Protein 6IQC (pdb70)

InterPro domains:
  IPR002836 PDCD5-like [PF01984] (11-115)
  IPR002836 PDCD5-like [PIRSF015730] (7-117)
  IPR002836 PDCD5-like [PTHR10840] (10-115)
  IPR022889 DNA-binding protein, archaeal [MF_00026] (10-112)
  IPR036883 PDCD5-like superfamily [G3DSA:1.10.8.140] (33-113)
  IPR036883 PDCD5-like superfamily [SSF46950] (11-111)

Nearest PDB structures (foldseek):
  6iqc-assembly1_A  TM=1.010E+00  e=9.184E-15  Saccharolobus solfataricus P2
  6iqo-assembly2_B  TM=9.026E-01  e=3.780E-12  Saccharolobus solfataricus P2
  6iqo-assembly1_A  TM=7.754E-01  e=4.862E-13  Saccharolobus solfataricus P2
  6vmt-assembly1_A  TM=6.906E-01  e=2.162E-04  Leishmania major
  2cru-assembly1_A  TM=7.475E-01  e=2.162E-04  Homo sapiens

Organism: Saccharolobus solfataricus (strain ATCC 35092 / DSM 1617 / JCM 11322 / P2) (NCBI:txid273057)

Radius of gyration: 20.83 Å; Cα contacts (8 Å, |Δi|>4): 50; chains: 1; bounding box: 34×25×65 Å

Foldseek 3Di:
DPDPVVVVVVVVVVVVVVVVVVVVVVVVCVVVVVVLLVLCPWQADPVLSVVLVVCCVVPVVVSVVVSVVSSVCVVVVVDDGRQYNVNSVVVVVVVVVVVVVVD

Solvent-accessible surface area: 8304 Å² total; per-residue (Å²): 122,149,74,95,115,62,96,95,96,68,127,166,150,109,68,64,68,90,97,124,155,60,86,98,70,161,159,134,108,62,90,90,23,58,94,47,50,62,62,1,161,101,12,3,28,109,110,0,59,90,82,4,62,77,27,57,151,110,129,86,156,74,0,29,51,8,2,63,114,4,16,55,46,14,144,50,57,181,41,188,74,65,0,40,18,135,72,0,101,137,39,34,84,91,52,44,80,66,86,161,148,98,224

Sequence (103 aa):
SYDDEELEELLRRKAAQEQKRIEEERKRKAELESQKESILRVILTPEARQRLTNIKLVKPEFAESLENQLIALAQSGRIKIPITDEELKQILEQISQQNRRDF

Structure (mmCIF, N/CA/C/O backbone):
data_6IQC
#
_entry.id   6IQC
#
_cell.length_a   75.094
_cell.length_b   36.634
_cell.length_c   36.197
_cell.angle_alpha   90.00
_cell.angle_beta   98.40
_cell.angle_gamma   90.00
#
_symmetry.space_group_name_H-M   'C 1 2 1'
#
loop_
_entity.id
_entity.type
_entity.pdbx_description
1 polymer 'DNA-binding protein SSO0352'
2 non-polymer 'TETRAETHYLENE GLYCOL'
3 non-polymer 'SODIUM ION'
4 water water
#
loop_
_atom_site.group_PDB
_atom_site.id
_atom_site.type_symbol
_atom_site.label_atom_id
_atom_site.label_alt_id
_atom_site.label_comp_id
_atom_site.label_asym_id
_atom_site.label_entity_id
_atom_site.label_seq_id
_atom_site.pdbx_PDB_ins_code
_atom_site.Cartn_x
_atom_site.Cartn_y
_atom_site.Cartn_z
_atom_site.occupancy
_atom_site.B_iso_or_equiv
_atom_site.auth_seq_id
_atom_site.auth_comp_id
_atom_site.auth_asym_id
_atom_site.auth_atom_id
_atom_site.pdbx_PDB_model_num
ATOM 1 N N . SER A 1 6 ? 34.763 26.439 7.208 1.00 39.03 6 SER A N 1
ATOM 2 C CA . SER A 1 6 ? 33.915 26.583 8.430 1.00 33.94 6 SER A CA 1
ATOM 3 C C . SER A 1 6 ? 32.622 27.350 8.115 1.00 27.71 6 SER A C 1
ATOM 4 O O . SER A 1 6 ? 31.662 27.204 8.843 1.00 28.52 6 SER A O 1
ATOM 7 N N . TYR A 1 7 ? 32.599 28.153 7.058 1.00 26.06 7 TYR A N 1
ATOM 8 C CA . TYR A 1 7 ? 31.506 29.114 6.747 1.00 23.49 7 TYR A CA 1
ATOM 9 C C . TYR A 1 7 ? 31.219 30.004 7.960 1.00 24.09 7 TYR A C 1
ATOM 10 O O . TYR A 1 7 ? 30.044 30.366 8.156 1.00 19.90 7 TYR A O 1
ATOM 19 N N . ASP A 1 8 ? 32.263 30.442 8.679 1.00 22.99 8 ASP A N 1
ATOM 20 C CA . ASP A 1 8 ? 32.115 31.533 9.669 1.00 25.21 8 ASP A CA 1
ATOM 21 C C . ASP A 1 8 ? 31.972 32.846 8.904 1.00 25.82 8 ASP A C 1
ATOM 22 O O . ASP A 1 8 ? 31.921 32.837 7.626 1.00 23.95 8 ASP A O 1
ATOM 27 N N . ASP A 1 9 ? 31.810 33.939 9.632 1.00 22.44 9 ASP A N 1
ATOM 28 C CA . ASP A 1 9 ? 31.391 35.217 9.042 1.00 23.84 9 ASP A CA 1
ATOM 29 C C . ASP A 1 9 ? 32.481 35.604 8.057 1.00 23.43 9 ASP A C 1
ATOM 30 O O . ASP A 1 9 ? 32.122 36.059 6.974 1.00 22.17 9 ASP A O 1
ATOM 35 N N . GLU A 1 10 ? 33.749 35.405 8.422 1.00 25.56 10 GLU A N 1
ATOM 36 C CA . GLU A 1 10 ? 34.879 35.897 7.589 1.00 26.60 10 GLU A CA 1
ATOM 37 C C . GLU A 1 10 ? 34.911 35.099 6.287 1.00 25.85 10 GLU A C 1
ATOM 38 O O . GLU A 1 10 ? 35.067 35.711 5.200 1.00 25.56 10 GLU A O 1
ATOM 44 N N . GLU A 1 11 ? 34.707 33.794 6.363 1.00 25.99 11 GLU A N 1
ATOM 45 C CA . GLU A 1 11 ? 34.691 32.985 5.122 1.00 23.92 11 GLU A CA 1
ATOM 46 C C . GLU A 1 11 ? 33.488 33.375 4.264 1.00 26.26 11 GLU A C 1
ATOM 47 O O . GLU A 1 11 ? 33.643 33.506 3.047 1.00 23.42 11 GLU A O 1
ATOM 53 N N . LEU A 1 12 ? 32.295 33.542 4.839 1.00 24.44 12 LEU A N 1
ATOM 54 C CA . LEU A 1 12 ? 31.137 33.917 3.987 1.00 22.49 12 LEU A CA 1
ATOM 55 C C . LEU A 1 12 ? 31.414 35.253 3.293 1.00 24.53 12 LEU A C 1
ATOM 56 O O . LEU A 1 12 ? 31.023 35.449 2.125 1.00 22.72 12 LEU A O 1
ATOM 61 N N . GLU A 1 13 ? 32.013 36.189 4.019 1.00 24.09 13 GLU A N 1
ATOM 62 C CA . GLU A 1 13 ? 32.247 37.549 3.507 1.00 26.00 13 GLU A CA 1
ATOM 63 C C . GLU A 1 13 ? 33.166 37.434 2.303 1.00 24.27 13 GLU A C 1
ATOM 64 O O . GLU A 1 13 ? 32.843 38.115 1.307 1.00 26.25 13 GLU A O 1
ATOM 70 N N . GLU A 1 14 ? 34.226 36.647 2.407 1.00 27.79 14 GLU A N 1
ATOM 71 C CA . GLU A 1 14 ? 35.247 36.613 1.327 1.00 29.48 14 GLU A CA 1
ATOM 72 C C . GLU A 1 14 ? 34.802 35.618 0.249 1.00 25.91 14 GLU A C 1
ATOM 73 O O . GLU A 1 14 ? 35.082 35.902 -0.925 1.00 25.39 14 GLU A O 1
ATOM 79 N N . LEU A 1 15 ? 34.007 34.589 0.550 1.00 22.96 15 LEU A N 1
ATOM 80 C CA . LEU A 1 15 ? 33.367 33.862 -0.580 1.00 23.79 15 LEU A CA 1
ATOM 81 C C . LEU A 1 15 ? 32.438 34.776 -1.364 1.00 24.05 15 LEU A C 1
ATOM 82 O O . LEU A 1 15 ? 32.393 34.614 -2.620 1.00 23.24 15 LEU A O 1
ATOM 87 N N . LEU A 1 16 ? 31.635 35.625 -0.714 1.00 21.70 16 LEU A N 1
ATOM 88 C CA . LEU A 1 16 ? 30.703 36.501 -1.456 1.00 22.18 16 LEU A CA 1
ATOM 89 C C . LEU A 1 16 ? 31.508 37.554 -2.205 1.00 23.73 16 LEU A C 1
ATOM 90 O O . LEU A 1 16 ? 31.141 37.858 -3.306 1.00 24.58 1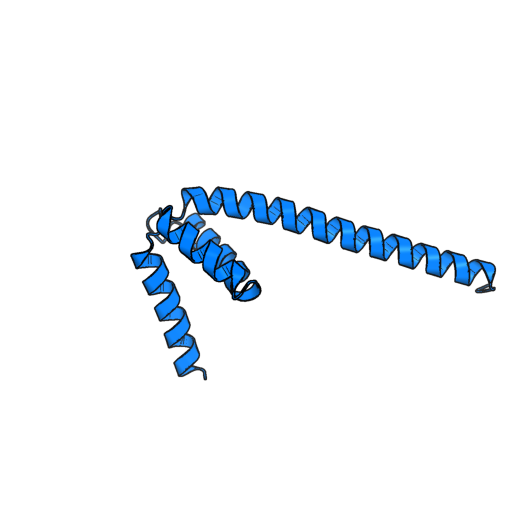6 LEU A O 1
ATOM 95 N N . ARG A 1 17 ? 32.613 38.033 -1.640 1.00 25.95 17 ARG A N 1
ATOM 96 C CA . ARG A 1 17 ? 33.551 38.936 -2.377 1.00 26.35 17 ARG A CA 1
ATOM 97 C C . ARG A 1 17 ? 34.083 38.230 -3.630 1.00 21.87 17 ARG A C 1
ATOM 98 O O . ARG A 1 17 ? 34.123 38.938 -4.682 1.00 25.46 17 ARG A O 1
ATOM 106 N N . ARG A 1 18 ? 34.487 36.955 -3.511 1.00 25.55 18 ARG A N 1
ATOM 107 C CA . ARG A 1 18 ? 34.951 36.151 -4.680 1.00 24.70 18 ARG A CA 1
ATOM 108 C C . ARG A 1 18 ? 33.814 36.139 -5.715 1.00 26.93 18 ARG A C 1
ATOM 109 O O . ARG A 1 18 ? 34.066 36.321 -6.907 1.00 23.68 18 ARG A O 1
ATOM 117 N N . LYS A 1 19 ? 32.561 35.956 -5.296 1.00 24.82 19 LYS A N 1
ATOM 118 C CA . LYS A 1 19 ? 31.424 35.980 -6.264 1.00 24.37 19 LYS A CA 1
ATOM 119 C C . LYS A 1 19 ? 31.205 37.323 -6.961 1.00 25.63 19 LYS A C 1
ATOM 120 O O . LYS A 1 19 ? 30.947 37.305 -8.209 1.00 25.43 19 LYS A O 1
ATOM 126 N N . ALA A 1 20 ? 31.216 38.446 -6.244 1.00 25.64 20 ALA A N 1
ATOM 127 C CA . ALA A 1 20 ? 31.136 39.798 -6.823 1.00 26.04 20 ALA A CA 1
ATOM 128 C C . ALA A 1 20 ? 32.281 39.926 -7.826 1.00 25.52 20 ALA A C 1
ATOM 129 O O . ALA A 1 20 ? 31.999 40.389 -8.907 1.00 25.49 20 ALA A O 1
ATOM 131 N N . ALA A 1 21 ? 33.501 39.488 -7.497 1.00 23.15 21 ALA A N 1
ATOM 132 C CA . ALA A 1 21 ? 34.661 39.713 -8.405 1.00 22.85 21 ALA A CA 1
ATOM 133 C C . ALA A 1 21 ? 34.474 38.887 -9.676 1.00 25.58 21 ALA A C 1
ATOM 134 O O . ALA A 1 21 ? 34.760 39.409 -10.810 1.00 26.37 21 ALA A O 1
ATOM 136 N N . GLN A 1 22 ? 34.039 37.642 -9.502 1.00 24.69 22 GLN A N 1
ATOM 137 C CA . GLN A 1 22 ? 33.766 36.719 -10.640 1.00 23.43 22 GLN A CA 1
ATOM 138 C C . GLN A 1 22 ? 32.640 37.288 -11.508 1.00 26.24 22 GLN A C 1
ATOM 139 O O . GLN A 1 22 ? 32.786 37.205 -12.756 1.00 23.59 22 GLN A O 1
ATOM 145 N N . GLU A 1 23 ? 31.551 37.842 -10.952 1.00 26.94 23 GLU A N 1
ATOM 146 C CA . GLU A 1 23 ? 30.440 38.392 -11.779 1.00 25.81 23 GLU A CA 1
ATOM 147 C C . GLU A 1 23 ? 30.945 39.604 -12.548 1.00 26.68 23 GLU A C 1
ATOM 148 O O . GLU A 1 23 ? 30.680 39.681 -13.732 1.00 26.31 23 GLU A O 1
ATOM 154 N N . GLN A 1 24 ? 31.640 40.518 -11.881 1.00 27.90 24 GLN A N 1
ATOM 155 C CA . GLN A 1 24 ? 32.232 41.707 -12.535 1.00 26.73 24 GLN A CA 1
ATOM 156 C C . GLN A 1 24 ? 33.092 41.249 -13.723 1.00 24.05 24 GLN A C 1
ATOM 157 O O . GLN A 1 24 ? 32.936 41.832 -14.795 1.00 24.25 24 GLN A O 1
ATOM 163 N N . LYS A 1 25 ? 33.984 40.270 -13.520 1.00 22.63 25 LYS A N 1
ATOM 164 C CA . 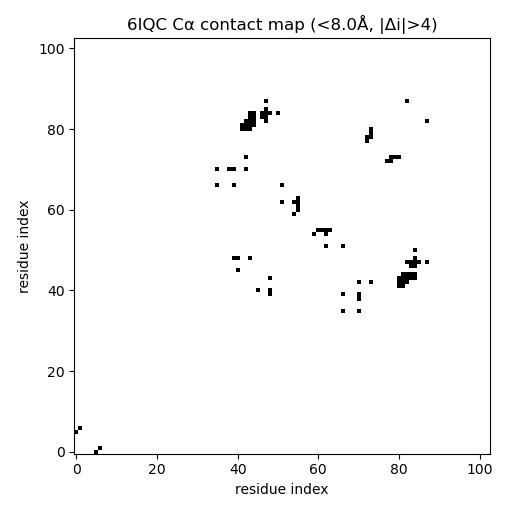LYS A 1 25 ? 34.928 39.801 -14.568 1.00 23.41 25 LYS A CA 1
ATOM 165 C C . LYS A 1 25 ? 34.096 39.241 -15.726 1.00 23.22 25 LYS A C 1
ATOM 166 O O . LYS A 1 25 ? 34.358 39.557 -16.915 1.00 23.03 25 LYS A O 1
ATOM 172 N N . ARG A 1 26 ? 33.169 38.349 -15.388 1.00 24.15 26 ARG A N 1
ATOM 173 C CA . ARG A 1 26 ? 32.292 37.645 -16.343 1.00 26.14 26 ARG A CA 1
ATOM 174 C C . ARG A 1 26 ? 31.596 38.692 -17.210 1.00 24.54 26 ARG A C 1
ATOM 175 O O . ARG A 1 26 ? 31.669 38.615 -18.463 1.00 27.45 26 ARG A O 1
ATOM 183 N N . ILE A 1 27 ? 31.076 39.746 -16.584 1.00 25.34 27 ILE A N 1
ATOM 184 C CA . ILE A 1 27 ? 30.259 40.757 -17.301 1.00 25.77 27 ILE A CA 1
ATOM 185 C C . ILE A 1 27 ? 31.177 41.694 -18.085 1.00 28.54 27 ILE A C 1
ATOM 186 O O . ILE A 1 27 ? 30.796 42.082 -19.196 1.00 28.45 27 ILE A O 1
ATOM 191 N N . GLU A 1 28 ? 32.355 42.019 -17.552 1.00 26.15 28 GLU A N 1
ATOM 192 C CA . GLU A 1 28 ? 33.361 42.852 -18.269 1.00 27.24 28 GLU A CA 1
ATOM 193 C C . GLU A 1 28 ? 33.820 42.118 -19.522 1.00 25.17 28 GLU A C 1
ATOM 194 O O . GLU A 1 28 ? 33.995 42.757 -20.604 1.00 24.37 28 GLU A O 1
ATOM 200 N N . GLU A 1 29 ? 34.048 40.807 -19.394 1.00 23.00 29 GLU A N 1
ATOM 201 C CA . GLU A 1 29 ? 34.507 39.975 -20.539 1.00 22.58 29 GLU A CA 1
ATOM 202 C C . GLU A 1 29 ? 33.401 39.887 -21.587 1.00 24.97 29 GLU A C 1
ATOM 203 O O . GLU A 1 29 ? 33.715 39.990 -22.801 1.00 25.30 29 GLU A O 1
ATOM 209 N N . GLU A 1 30 ? 32.165 39.730 -21.159 1.00 25.86 30 GLU A N 1
ATOM 210 C CA . GLU A 1 30 ? 31.003 39.698 -22.090 1.00 28.03 30 GLU A CA 1
ATOM 211 C C . GLU A 1 30 ? 30.932 41.021 -22.851 1.00 27.47 30 GLU A C 1
ATOM 212 O O . GLU A 1 30 ? 30.784 40.960 -24.094 1.00 29.96 30 GLU A O 1
ATOM 218 N N . ARG A 1 31 ? 31.022 42.159 -22.154 1.00 31.15 31 ARG A N 1
ATOM 219 C CA . ARG A 1 31 ? 30.929 43.508 -22.787 1.00 30.86 31 ARG A CA 1
ATOM 220 C C . ARG A 1 31 ? 32.067 43.675 -23.809 1.00 28.06 31 ARG A C 1
ATOM 221 O O . ARG A 1 31 ? 31.808 44.189 -24.930 1.00 29.64 31 ARG A O 1
ATOM 229 N N . LYS A 1 32 ? 33.281 43.212 -23.496 1.00 28.94 32 LYS A N 1
ATOM 230 C CA . LYS A 1 32 ? 34.462 43.387 -24.371 1.00 29.06 32 LYS A CA 1
ATOM 231 C C . LYS A 1 32 ? 34.274 42.542 -25.635 1.00 29.54 32 LYS A C 1
ATOM 232 O O . LYS A 1 32 ? 34.520 43.088 -26.743 1.00 27.43 32 LYS A O 1
ATOM 238 N N . ARG A 1 33 ? 33.857 41.278 -25.481 1.00 24.01 33 ARG A N 1
ATOM 239 C CA . ARG A 1 33 ? 33.759 40.299 -26.594 1.00 25.13 33 ARG A CA 1
ATOM 240 C C . ARG A 1 33 ? 32.687 40.790 -27.572 1.00 27.47 33 ARG A C 1
ATOM 241 O O . ARG A 1 33 ? 32.921 40.727 -28.815 1.00 27.25 33 ARG A O 1
ATOM 249 N N . LYS A 1 34 ? 31.551 41.235 -27.041 1.00 26.90 34 LYS A N 1
ATOM 250 C CA . LYS A 1 34 ? 30.433 41.664 -27.921 1.00 31.72 34 LYS A CA 1
ATOM 251 C C . LYS A 1 34 ? 30.890 42.868 -28.759 1.00 32.27 34 LYS A C 1
ATOM 252 O O . LYS A 1 34 ? 30.694 42.846 -30.003 1.00 33.72 34 LYS A O 1
ATOM 258 N N . ALA A 1 35 ? 31.572 43.825 -28.140 1.00 29.29 35 ALA A N 1
ATOM 259 C CA . ALA A 1 35 ? 32.084 45.042 -28.822 1.00 31.30 35 ALA A CA 1
ATOM 260 C C . ALA A 1 35 ? 33.063 44.659 -29.935 1.00 30.32 35 ALA A C 1
ATOM 261 O O . ALA A 1 35 ? 32.863 45.115 -31.085 1.00 29.04 35 ALA A O 1
ATOM 263 N N . GLU A 1 36 ? 34.064 43.810 -29.665 1.00 26.29 36 GLU A N 1
ATOM 264 C CA . GLU A 1 36 ? 35.044 43.394 -30.686 1.00 26.62 36 GLU A CA 1
ATOM 265 C C . GLU A 1 36 ? 34.344 42.557 -31.765 1.00 26.16 36 GLU A C 1
ATOM 266 O O . GLU A 1 36 ? 34.654 42.789 -32.935 1.00 27.67 36 GLU A O 1
ATOM 272 N N . LEU A 1 37 ? 33.498 41.583 -31.413 1.00 23.58 37 LEU A N 1
ATOM 273 C CA . LEU A 1 37 ? 32.891 40.748 -32.476 1.00 24.41 37 LEU A CA 1
ATOM 274 C C . LEU A 1 37 ? 31.964 41.635 -33.312 1.00 25.44 37 LEU A C 1
ATOM 275 O O . LEU A 1 37 ? 32.018 41.510 -34.560 1.00 23.67 37 LEU A O 1
ATOM 280 N N . GLU A 1 38 ? 31.228 42.532 -32.659 1.00 24.90 38 GLU A N 1
ATOM 281 C CA . GLU A 1 38 ? 30.311 43.457 -33.385 1.00 27.41 38 GLU A CA 1
ATOM 282 C C . GLU A 1 38 ? 31.153 44.323 -34.325 1.00 26.27 38 GLU A C 1
ATOM 283 O O . GLU A 1 38 ? 30.732 44.527 -35.472 1.00 28.32 38 GLU A O 1
ATOM 289 N N . SER A 1 39 ? 32.344 44.761 -33.919 1.00 26.00 39 SER A N 1
ATOM 290 C CA . SER A 1 39 ? 33.232 45.564 -34.798 1.00 27.24 39 SER A CA 1
ATOM 291 C C . SER A 1 39 ? 33.581 44.804 -36.069 1.00 25.25 39 SER A C 1
ATOM 292 O O . SER A 1 39 ? 33.541 45.395 -37.153 1.00 25.77 39 SER A O 1
ATOM 295 N N . GLN A 1 40 ? 33.880 43.516 -35.957 1.00 23.87 40 GLN A N 1
ATOM 296 C CA . GLN A 1 40 ? 34.341 42.675 -37.092 1.00 24.13 40 GLN A CA 1
ATOM 297 C C . GLN A 1 40 ? 33.145 42.340 -37.988 1.00 21.48 40 GLN A C 1
ATOM 298 O O . GLN A 1 40 ? 33.313 42.298 -39.222 1.00 23.97 40 GLN A O 1
ATOM 304 N N . LYS A 1 41 ? 31.981 42.102 -37.387 1.00 24.31 41 LYS A N 1
ATOM 305 C CA . LYS A 1 41 ? 30.738 41.907 -38.182 1.00 20.81 41 LYS A CA 1
ATOM 306 C C . LYS A 1 41 ? 30.474 43.161 -39.004 1.00 23.19 41 LYS A C 1
ATOM 307 O O . LYS A 1 41 ? 30.145 43.013 -40.165 1.00 21.20 41 LYS A O 1
ATOM 313 N N .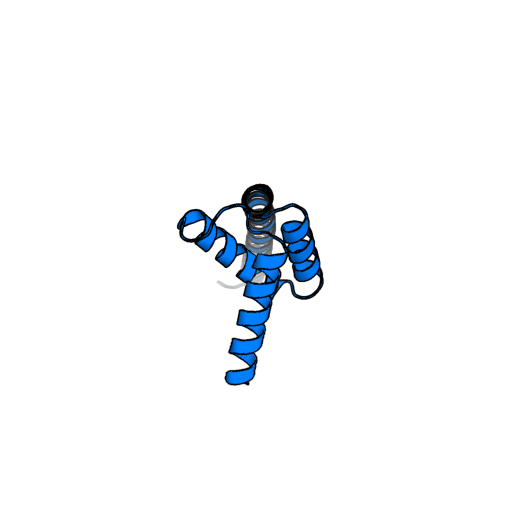 GLU A 1 42 ? 30.656 44.356 -38.434 1.00 23.37 42 GLU A N 1
ATOM 314 C CA . GLU A 1 42 ? 30.464 45.618 -39.221 1.00 26.45 42 GLU A CA 1
ATOM 315 C C . GLU A 1 42 ? 31.486 45.693 -40.356 1.00 25.91 42 GLU A C 1
ATOM 316 O O . GLU A 1 42 ? 31.112 46.080 -41.465 1.00 24.25 42 GLU A O 1
ATOM 322 N N . SER A 1 43 ? 32.739 45.281 -40.139 1.00 24.13 43 SER A N 1
ATOM 323 C CA . SER A 1 43 ? 33.768 45.272 -41.201 1.00 25.35 43 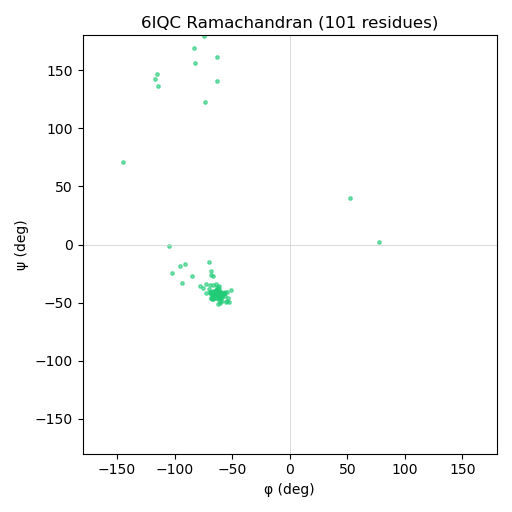SER A CA 1
ATOM 324 C C . SER A 1 43 ? 33.339 44.333 -42.333 1.00 22.57 43 SER A C 1
ATOM 325 O O . SER A 1 43 ? 33.575 44.676 -43.505 1.00 25.12 43 SER A O 1
ATOM 328 N N . ILE A 1 44 ? 32.672 43.214 -42.024 1.00 21.14 44 ILE A N 1
ATOM 329 C CA . ILE A 1 44 ? 32.183 42.255 -43.057 1.00 22.27 44 ILE A CA 1
ATOM 330 C C . ILE A 1 44 ? 30.998 42.916 -43.769 1.00 21.03 44 ILE A C 1
ATOM 331 O O . ILE A 1 44 ? 30.933 42.869 -44.995 1.00 20.77 44 ILE A O 1
ATOM 336 N N . LEU A 1 45 ? 30.126 43.574 -43.000 1.00 22.11 45 LEU A N 1
ATOM 337 C CA . LEU A 1 45 ? 28.873 44.130 -43.577 1.00 19.54 45 LEU A CA 1
ATOM 338 C C . LEU A 1 45 ? 29.196 45.271 -44.555 1.00 20.99 45 LEU A C 1
ATOM 339 O O . LEU A 1 45 ? 28.499 45.354 -45.572 1.00 19.04 45 LEU A O 1
ATOM 344 N N . ARG A 1 46 ? 30.228 46.061 -44.286 1.00 22.47 46 ARG A N 1
ATOM 345 C CA . ARG A 1 46 ? 30.777 47.082 -45.213 1.00 23.81 46 ARG A CA 1
ATOM 346 C C . ARG A 1 46 ? 31.071 46.517 -46.595 1.00 23.72 46 ARG A C 1
ATOM 347 O O . ARG A 1 46 ? 30.941 47.289 -47.565 1.00 26.13 46 ARG A O 1
ATOM 355 N N . VAL A 1 47 ? 31.589 45.285 -46.684 1.00 22.62 47 VAL A N 1
ATOM 356 C CA . VAL A 1 47 ? 31.953 44.672 -47.991 1.00 25.42 47 VAL A CA 1
ATOM 357 C C . VAL A 1 47 ? 30.804 43.836 -48.544 1.00 21.55 47 VAL A C 1
ATOM 358 O O . VAL A 1 47 ? 30.677 43.823 -49.766 1.00 23.51 47 VAL A O 1
ATOM 362 N N . ILE A 1 48 ? 29.974 43.169 -47.725 1.00 19.31 48 ILE A N 1
ATOM 363 C CA . ILE A 1 48 ? 28.973 42.208 -48.275 1.00 18.94 48 ILE A CA 1
ATOM 364 C C . ILE A 1 48 ? 27.644 42.918 -48.555 1.00 19.92 48 ILE A C 1
ATOM 365 O O . ILE A 1 48 ? 26.826 42.285 -49.235 1.00 19.65 48 ILE A O 1
ATOM 370 N N . LEU A 1 49 ? 27.423 44.114 -47.996 1.00 17.73 49 LEU A N 1
ATOM 371 C CA . LEU A 1 49 ? 26.190 44.907 -48.260 1.00 18.04 49 LEU A CA 1
ATOM 372 C C . LEU A 1 49 ? 26.584 46.191 -48.977 1.00 18.09 49 LEU A C 1
ATOM 373 O O . LEU A 1 49 ? 27.663 46.773 -48.672 1.00 21.22 49 LEU A O 1
ATOM 378 N N . THR A 1 50 ? 25.722 46.655 -49.857 1.00 17.49 50 THR A N 1
ATOM 379 C CA . THR A 1 50 ? 25.889 48.010 -50.426 1.00 18.11 50 THR A CA 1
ATOM 380 C C . THR A 1 50 ? 25.763 49.004 -49.282 1.00 19.76 50 THR A C 1
ATOM 381 O O . THR A 1 50 ? 25.172 48.724 -48.240 1.00 18.46 50 THR A O 1
ATOM 385 N N . PRO A 1 51 ? 26.246 50.259 -49.443 1.00 19.77 51 PRO A N 1
ATOM 386 C CA . PRO A 1 51 ? 26.059 51.277 -48.418 1.00 21.84 51 PRO A CA 1
ATOM 387 C C . PRO A 1 51 ? 24.579 51.451 -48.039 1.00 20.32 51 PRO A C 1
ATOM 388 O O . PRO A 1 51 ? 24.334 51.535 -46.846 1.00 20.51 51 PRO A O 1
ATOM 392 N N . GLU A 1 52 ? 23.663 51.424 -48.994 1.00 20.98 52 GLU A N 1
ATOM 393 C CA . GLU A 1 52 ? 22.240 51.687 -48.632 1.00 23.37 52 GLU A CA 1
ATOM 394 C C . GLU A 1 52 ? 21.715 50.487 -47.823 1.00 20.11 52 GLU A C 1
ATOM 395 O O . GLU A 1 52 ? 20.966 50.685 -46.839 1.00 20.05 52 GLU A O 1
ATOM 401 N N . ALA A 1 53 ? 22.114 49.274 -48.191 1.00 19.34 53 ALA A N 1
ATOM 402 C CA . ALA A 1 53 ? 21.614 48.077 -47.468 1.00 18.19 53 ALA A CA 1
ATOM 403 C C . ALA A 1 53 ? 22.198 48.106 -46.066 1.00 16.93 53 ALA A C 1
ATOM 404 O O . ALA A 1 53 ? 21.502 47.747 -45.076 1.00 17.56 53 ALA A O 1
ATOM 406 N N . ARG A 1 54 ? 23.488 48.439 -45.926 1.00 17.30 54 ARG A N 1
ATOM 407 C CA . ARG A 1 54 ? 24.094 48.478 -44.597 1.00 18.76 54 ARG A CA 1
ATOM 408 C C . ARG A 1 54 ? 23.396 49.537 -43.740 1.00 18.37 54 ARG A C 1
ATOM 409 O O . ARG A 1 54 ? 23.165 49.285 -42.598 1.00 17.71 54 ARG A O 1
ATOM 417 N N . GLN A 1 55 ? 23.074 50.695 -44.296 1.00 20.00 55 GLN A N 1
ATOM 418 C CA . GLN A 1 55 ? 22.305 51.750 -43.599 1.00 21.57 55 GLN A CA 1
ATOM 419 C C . GLN A 1 55 ? 20.958 51.192 -43.107 1.00 18.81 55 GLN A C 1
ATOM 420 O O . GLN A 1 55 ? 20.618 51.434 -41.937 1.00 19.36 55 GLN A O 1
ATOM 426 N N . ARG A 1 56 ? 20.293 50.378 -43.922 1.00 17.25 56 ARG A N 1
ATOM 427 C CA . ARG A 1 56 ? 18.962 49.865 -43.527 1.00 18.53 56 ARG A CA 1
ATOM 428 C C . ARG A 1 56 ? 19.173 48.911 -42.346 1.00 19.85 56 ARG A C 1
ATOM 429 O O . ARG A 1 56 ? 18.500 49.049 -41.329 1.00 18.79 56 ARG A O 1
ATOM 437 N N . LEU A 1 57 ? 20.160 48.014 -42.453 1.00 16.55 57 LEU A N 1
ATOM 438 C CA . LEU A 1 57 ? 20.384 47.072 -41.320 1.00 16.58 57 LEU A CA 1
ATOM 439 C C . LEU A 1 57 ? 20.810 47.815 -40.039 1.00 18.07 57 LEU A C 1
ATOM 440 O O . LEU A 1 57 ? 20.365 47.459 -38.971 1.00 17.31 57 LEU A O 1
ATOM 445 N N . THR A 1 58 ? 21.643 48.851 -40.129 1.00 17.15 58 THR A N 1
ATOM 446 C CA . THR A 1 58 ? 22.028 49.707 -38.988 1.00 20.05 58 THR A CA 1
ATOM 447 C C . THR A 1 58 ? 20.754 50.313 -38.345 1.00 18.87 58 THR A C 1
ATOM 448 O O . THR A 1 58 ? 20.647 50.282 -37.106 1.00 19.95 58 THR A O 1
ATOM 452 N N . ASN A 1 59 ? 19.799 50.748 -39.163 1.00 19.70 59 ASN A N 1
ATOM 453 C CA . ASN A 1 59 ? 18.518 51.351 -38.693 1.00 21.59 59 ASN A CA 1
ATOM 454 C C . ASN A 1 59 ? 17.687 50.226 -38.035 1.00 19.43 59 ASN A C 1
ATOM 455 O O . ASN A 1 59 ? 17.099 50.436 -36.944 1.00 20.89 59 ASN A O 1
ATOM 460 N N . ILE A 1 60 ? 17.664 49.037 -38.622 1.00 18.54 60 ILE A N 1
ATOM 461 C CA . ILE A 1 60 ? 16.880 47.943 -38.017 1.00 17.19 60 ILE A CA 1
ATOM 462 C C . ILE A 1 60 ? 17.476 47.636 -36.639 1.00 18.63 60 ILE A C 1
ATOM 463 O O . ILE A 1 60 ? 16.705 47.370 -35.736 1.00 20.18 60 ILE A O 1
ATOM 468 N N . LYS A 1 61 ? 18.804 47.667 -36.488 1.00 18.86 61 LYS A N 1
ATOM 469 C CA . LYS A 1 61 ? 19.493 47.289 -35.235 1.00 20.41 61 LYS A CA 1
ATOM 470 C C . LYS A 1 61 ? 19.067 48.287 -34.147 1.00 21.13 61 LYS A C 1
ATOM 471 O O . LYS A 1 61 ? 18.957 47.881 -32.981 1.00 24.41 61 LYS A O 1
ATOM 477 N N . LEU A 1 62 ? 18.841 49.543 -34.524 1.00 23.71 62 LEU A N 1
ATOM 478 C CA . LEU A 1 62 ? 18.353 50.575 -33.560 1.00 26.65 62 LEU A CA 1
ATOM 479 C C . LEU A 1 62 ? 16.970 50.243 -32.986 1.00 25.13 62 LEU A C 1
ATOM 480 O O . LEU A 1 62 ? 16.705 50.614 -31.846 1.00 31.41 62 LEU A O 1
ATOM 485 N N . VAL A 1 63 ? 16.062 49.674 -33.769 1.00 22.49 63 VAL A N 1
ATOM 486 C CA . VAL A 1 63 ? 14.650 49.510 -33.364 1.00 20.66 63 VAL A CA 1
ATOM 487 C C . VAL A 1 63 ? 14.375 48.071 -32.920 1.00 22.07 63 VAL A C 1
ATOM 488 O O . VAL A 1 63 ? 13.472 47.876 -32.133 1.00 24.18 63 VAL A O 1
ATOM 492 N N . LYS A 1 64 ? 15.147 47.090 -33.382 1.00 19.29 64 LYS A N 1
ATOM 493 C CA . LYS A 1 64 ? 14.892 45.649 -33.142 1.00 21.41 64 LYS A CA 1
ATOM 494 C C . LYS A 1 64 ? 16.246 44.968 -33.003 1.00 20.45 64 LYS A C 1
ATOM 495 O O . LYS A 1 64 ? 16.688 44.282 -33.896 1.00 18.88 64 LYS A O 1
ATOM 501 N N . PRO A 1 65 ? 16.987 45.197 -31.908 1.00 21.89 65 PRO A N 1
ATOM 502 C CA . PRO A 1 65 ? 18.389 44.803 -31.830 1.00 23.50 65 PRO A CA 1
ATOM 503 C C . PRO A 1 65 ? 18.602 43.288 -31.942 1.00 21.83 65 PRO A C 1
ATOM 504 O O . PRO A 1 65 ? 19.503 42.871 -32.599 1.00 19.89 65 PRO A O 1
ATOM 508 N N . GLU A 1 66 ? 17.759 42.490 -31.294 1.00 23.01 66 GLU A N 1
ATOM 509 C CA . GLU A 1 66 ? 17.913 41.020 -31.263 1.00 23.87 66 GLU A CA 1
ATOM 510 C C . GLU A 1 66 ? 17.696 40.500 -32.682 1.00 21.40 66 GLU A C 1
ATOM 511 O O . GLU A 1 66 ? 18.500 39.707 -33.174 1.00 23.23 66 GLU A O 1
ATOM 517 N N . PHE A 1 67 ? 16.650 40.981 -33.340 1.00 20.41 67 PHE A N 1
ATOM 518 C CA . PHE A 1 67 ? 16.309 40.578 -34.722 1.00 19.13 67 PHE A CA 1
ATOM 519 C C . PHE A 1 67 ? 17.479 40.914 -35.637 1.00 20.17 67 PHE A C 1
ATOM 520 O O . PHE A 1 67 ? 17.941 40.119 -36.487 1.00 20.15 67 PHE A O 1
ATOM 528 N N . ALA A 1 68 ? 17.966 42.136 -35.503 1.00 18.21 68 ALA A N 1
ATOM 529 C CA . ALA A 1 68 ? 19.032 42.663 -36.356 1.00 18.39 68 ALA A CA 1
ATOM 530 C C . ALA A 1 68 ? 20.312 41.840 -36.142 1.00 18.04 68 ALA A C 1
ATOM 531 O O . ALA A 1 68 ? 20.997 41.571 -37.130 1.00 20.01 68 ALA A O 1
ATOM 533 N N . GLU A 1 69 ? 20.628 41.489 -34.896 1.00 19.24 69 GLU A N 1
ATOM 534 C CA . GLU A 1 69 ? 21.835 40.672 -34.627 1.00 24.21 69 GLU A CA 1
ATOM 535 C C . GLU A 1 69 ? 21.697 39.312 -35.314 1.00 20.67 69 GLU A C 1
ATOM 536 O O . GLU A 1 69 ? 22.692 38.886 -35.964 1.00 21.56 69 GLU A O 1
ATOM 542 N N . SER A 1 70 ? 20.514 38.700 -35.294 1.00 20.13 70 SER A N 1
ATOM 543 C CA . SER A 1 70 ? 20.265 37.397 -35.965 1.00 21.64 70 SER A CA 1
ATOM 544 C C . SER A 1 70 ? 20.402 37.582 -37.479 1.00 21.80 70 SER A C 1
ATOM 545 O O . SER A 1 70 ? 21.075 36.789 -38.169 1.00 20.93 70 SER A O 1
ATOM 548 N N . LEU A 1 71 ? 19.865 38.687 -37.990 1.00 20.71 71 LEU A N 1
ATOM 549 C CA . LEU A 1 71 ? 19.879 38.939 -39.446 1.00 21.79 71 LEU A CA 1
ATOM 550 C C . LEU A 1 71 ? 21.333 39.189 -39.881 1.00 20.23 71 LEU A C 1
ATOM 551 O O . LEU A 1 71 ? 21.755 38.618 -40.915 1.00 20.94 71 LEU A O 1
ATOM 556 N N . GLU A 1 72 ? 22.143 39.929 -39.120 1.00 20.35 72 GLU A N 1
ATOM 557 C CA . GLU A 1 72 ? 23.575 40.136 -39.427 1.00 21.51 72 GLU A CA 1
ATOM 558 C C . GLU A 1 72 ? 24.244 38.772 -39.567 1.00 20.82 72 GLU A C 1
ATOM 559 O O . GLU A 1 72 ? 24.934 38.524 -40.541 1.00 18.68 72 GLU A O 1
ATOM 565 N N . ASN A 1 73 ? 24.019 37.879 -38.599 1.00 20.22 73 ASN A N 1
ATOM 566 C CA . ASN A 1 73 ? 24.750 36.593 -38.592 1.00 22.14 73 ASN A CA 1
ATOM 567 C C . ASN A 1 73 ? 24.373 35.803 -39.832 1.00 20.29 73 ASN A C 1
ATOM 568 O O . ASN A 1 73 ? 25.275 35.203 -40.451 1.00 22.21 73 ASN A O 1
ATOM 573 N N . GLN A 1 74 ? 23.095 35.822 -40.169 1.00 19.93 74 GLN A N 1
ATOM 574 C CA . GLN A 1 74 ? 22.585 35.049 -41.325 1.00 20.40 74 GLN A CA 1
ATOM 575 C C . GLN A 1 74 ? 23.070 35.626 -42.647 1.00 21.05 74 GLN A C 1
ATOM 576 O O . GLN A 1 74 ? 23.409 34.831 -43.522 1.00 20.34 74 GLN A O 1
ATOM 582 N N . LEU A 1 75 ? 23.101 36.943 -42.794 1.00 20.23 75 LEU A N 1
ATOM 583 C CA . LEU A 1 75 ? 23.609 37.553 -44.049 1.00 19.48 75 LEU A CA 1
ATOM 584 C C . LEU A 1 75 ? 25.099 37.215 -44.194 1.00 19.53 75 LEU A C 1
ATOM 585 O O . LEU A 1 75 ? 25.592 36.987 -45.312 1.00 20.62 75 LEU A O 1
ATOM 590 N N . ILE A 1 76 ? 25.849 37.288 -43.101 1.00 19.22 76 ILE A N 1
ATOM 591 C CA . ILE A 1 76 ? 27.308 36.975 -43.118 1.00 18.98 76 ILE A CA 1
ATOM 592 C C . ILE A 1 76 ? 27.478 35.519 -43.563 1.00 21.45 76 ILE A C 1
ATOM 593 O O . ILE A 1 76 ? 28.323 35.290 -44.425 1.00 21.98 76 ILE A O 1
ATOM 598 N N . ALA A 1 77 ? 26.692 34.581 -43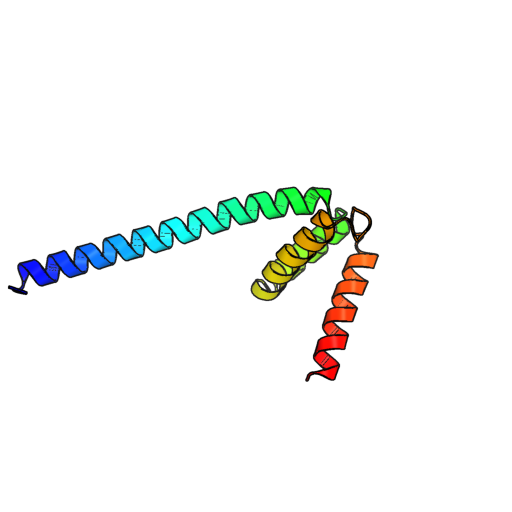.045 1.00 19.79 77 ALA A N 1
ATOM 599 C CA . ALA A 1 77 ? 26.769 33.149 -43.433 1.00 21.66 77 ALA A CA 1
ATOM 600 C C . ALA A 1 77 ? 26.436 32.998 -44.909 1.00 24.35 77 ALA A C 1
ATOM 601 O O . ALA A 1 77 ? 27.188 32.299 -45.618 1.00 22.62 77 ALA A O 1
ATOM 603 N N . LEU A 1 78 ? 25.361 33.629 -45.384 1.00 24.23 78 LEU A N 1
ATOM 604 C CA . LEU A 1 78 ? 24.933 33.547 -46.803 1.00 24.83 78 LEU A CA 1
ATOM 605 C C . LEU A 1 78 ? 26.070 34.052 -47.690 1.00 23.72 78 LEU A C 1
ATOM 606 O O . LEU A 1 78 ? 26.391 33.379 -48.681 1.00 24.38 78 LEU A O 1
ATOM 611 N N . ALA A 1 79 ? 26.704 35.166 -47.341 1.00 22.43 79 ALA A N 1
ATOM 612 C CA . ALA A 1 79 ? 27.791 35.770 -48.141 1.00 21.86 79 ALA A CA 1
ATOM 613 C C . ALA A 1 79 ? 29.010 34.840 -48.193 1.00 23.22 79 ALA A C 1
ATOM 614 O O . ALA A 1 79 ? 29.505 34.573 -49.295 1.00 22.08 79 ALA A O 1
ATOM 616 N N . GLN A 1 80 ? 29.384 34.243 -47.062 1.00 23.32 80 GLN A N 1
ATOM 617 C CA . GLN A 1 80 ? 30.548 33.309 -46.934 1.00 26.56 80 GLN A CA 1
ATOM 618 C C . GLN A 1 80 ? 30.301 32.075 -47.806 1.00 25.26 80 GLN A C 1
ATOM 619 O O . GLN A 1 80 ? 31.235 31.610 -48.449 1.00 25.18 80 GLN A O 1
ATOM 625 N N . SER A 1 81 ? 29.048 31.616 -47.882 1.00 23.82 81 SER A N 1
ATOM 626 C CA . SER A 1 81 ? 28.593 30.399 -48.590 1.00 25.85 81 SER A CA 1
ATOM 627 C C . SER A 1 81 ? 28.720 30.555 -50.113 1.00 27.99 81 SER A C 1
ATOM 628 O O . SER A 1 81 ? 28.742 29.510 -50.830 1.00 29.88 81 SER A O 1
ATOM 631 N N . GLY A 1 82 ? 28.740 31.805 -50.604 1.00 25.90 82 GLY A N 1
ATOM 632 C CA . GLY A 1 82 ? 28.869 32.172 -52.017 1.00 28.11 82 GLY A CA 1
ATOM 633 C C . GLY A 1 82 ? 27.584 31.998 -52.774 1.00 28.40 82 GLY A C 1
ATOM 634 O O . GLY A 1 82 ? 27.593 32.311 -53.960 1.00 27.52 82 GLY A O 1
ATOM 635 N N . ARG A 1 83 ? 26.507 31.597 -52.098 1.00 31.19 83 ARG A N 1
ATOM 636 C CA . ARG A 1 83 ? 25.233 31.260 -52.763 1.00 38.72 83 ARG A CA 1
ATOM 637 C C . ARG A 1 83 ? 24.638 32.520 -53.386 1.00 37.43 83 ARG A C 1
ATOM 638 O O . ARG A 1 83 ? 23.884 32.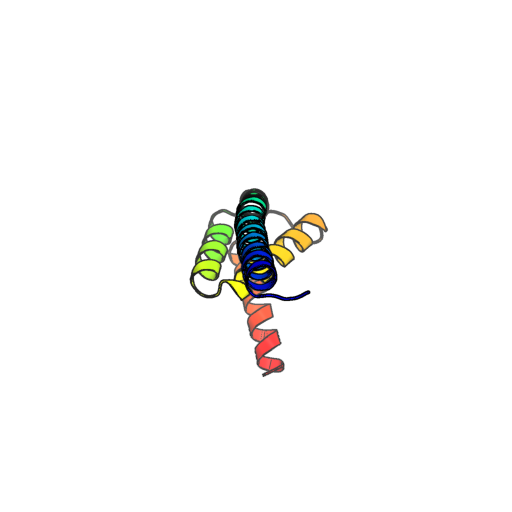380 -54.372 1.00 42.91 83 ARG A O 1
ATOM 646 N N . ILE A 1 84 ? 24.957 33.696 -52.826 1.00 37.11 84 ILE A N 1
ATOM 647 C CA . ILE A 1 84 ? 24.307 34.982 -53.207 1.00 35.44 84 ILE A CA 1
ATOM 648 C C . ILE A 1 84 ? 25.371 35.893 -53.799 1.00 31.80 84 ILE A C 1
ATOM 649 O O . ILE A 1 84 ? 26.505 35.904 -53.291 1.00 33.47 84 ILE A O 1
ATOM 654 N N . LYS A 1 85 ? 25.012 36.656 -54.821 1.00 28.84 85 LYS A N 1
ATOM 655 C CA . LYS A 1 85 ? 25.922 37.679 -55.384 1.00 31.27 85 LYS A CA 1
ATOM 656 C C . LYS A 1 85 ? 26.190 38.724 -54.292 1.00 26.38 85 LYS A C 1
ATOM 657 O O . LYS A 1 85 ? 25.230 39.057 -53.541 1.00 27.63 85 LYS A O 1
ATOM 663 N N . ILE A 1 86 ? 27.441 39.180 -54.225 1.00 30.12 86 ILE A N 1
ATOM 664 C CA . ILE A 1 86 ? 27.958 40.212 -53.287 1.00 31.23 86 ILE A CA 1
ATOM 665 C C . ILE A 1 86 ? 28.369 41.433 -54.090 1.00 31.48 86 ILE A C 1
ATOM 666 O O . ILE A 1 86 ? 29.044 41.315 -55.111 1.00 32.61 86 ILE A O 1
ATOM 671 N N . PRO A 1 87 ? 28.037 42.662 -53.652 1.00 28.56 87 PRO A N 1
ATOM 672 C CA . PRO A 1 87 ? 27.269 42.916 -52.424 1.00 25.32 87 PRO A CA 1
ATOM 673 C C . PRO A 1 87 ? 25.746 42.783 -52.588 1.00 23.21 87 PRO A C 1
ATOM 674 O O . PRO A 1 87 ? 25.168 42.933 -53.655 1.00 22.67 87 PRO A O 1
ATOM 678 N N . ILE A 1 88 ? 25.101 42.521 -51.460 1.00 17.92 88 ILE A N 1
ATOM 679 C CA . ILE A 1 88 ? 23.622 42.475 -51.347 1.00 19.14 88 ILE A CA 1
ATOM 680 C C . ILE A 1 88 ? 23.084 43.914 -51.397 1.00 17.86 88 ILE A C 1
ATOM 681 O O . ILE A 1 88 ? 23.537 44.779 -50.602 1.00 18.23 88 ILE A O 1
ATOM 686 N N . THR A 1 89 ? 22.199 44.188 -52.351 1.00 19.51 89 THR A N 1
ATOM 687 C CA . THR A 1 89 ? 21.692 45.570 -52.542 1.00 20.55 89 THR A CA 1
ATOM 688 C C . THR A 1 89 ? 20.554 45.833 -51.554 1.00 19.00 89 THR A C 1
ATOM 689 O O . THR A 1 89 ? 20.062 44.902 -50.965 1.00 19.70 89 THR A O 1
ATOM 693 N N . ASP A 1 90 ? 20.134 47.073 -51.437 1.00 19.09 90 ASP A N 1
ATOM 694 C CA . ASP A 1 90 ? 18.992 47.454 -50.586 1.00 20.46 90 ASP A CA 1
ATOM 695 C C . ASP A 1 90 ? 17.719 46.785 -51.114 1.00 22.35 90 ASP A C 1
ATOM 696 O O . ASP A 1 90 ? 16.962 46.301 -50.302 1.00 22.01 90 ASP A O 1
ATOM 701 N N . GLU A 1 91 ? 17.519 46.753 -52.422 1.00 24.88 91 GLU A N 1
ATOM 702 C CA . GLU A 1 91 ? 16.385 46.032 -53.066 1.00 27.62 91 GLU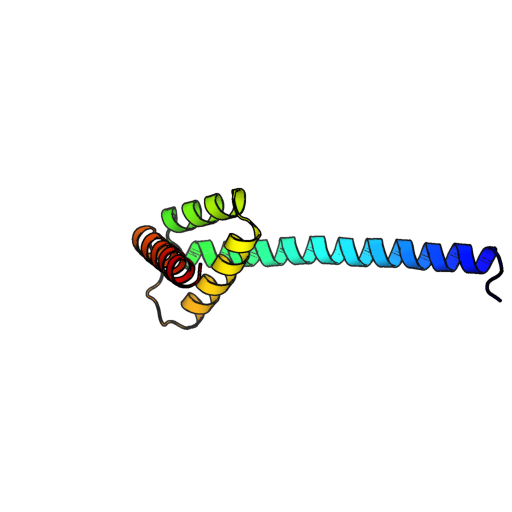 A CA 1
ATOM 703 C C . GLU A 1 91 ? 16.381 44.558 -52.615 1.00 26.01 91 GLU A C 1
ATOM 704 O O . GLU A 1 91 ? 15.327 44.043 -52.202 1.00 28.00 91 GLU A O 1
ATOM 710 N N . GLU A 1 92 ? 17.528 43.872 -52.672 1.00 23.72 92 GLU A N 1
ATOM 711 C CA . GLU A 1 92 ? 17.667 42.442 -52.312 1.00 22.51 92 GLU A CA 1
ATOM 712 C C . GLU A 1 92 ? 17.428 42.271 -50.805 1.00 23.55 92 GLU A C 1
ATOM 713 O O . GLU A 1 92 ? 16.848 41.238 -50.395 1.00 25.53 92 GLU A O 1
ATOM 719 N N . LEU A 1 93 ? 17.963 43.173 -49.991 1.00 20.09 93 LEU A N 1
ATOM 720 C CA . LEU A 1 93 ? 17.729 43.130 -48.525 1.00 20.49 93 LEU A CA 1
ATOM 721 C C . LEU A 1 93 ? 16.231 43.287 -48.253 1.00 22.22 93 LEU A C 1
ATOM 722 O O . LEU A 1 93 ? 15.718 42.570 -47.388 1.00 20.78 93 LEU A O 1
ATOM 727 N N . LYS A 1 94 ? 15.565 44.226 -48.929 1.00 21.20 94 LYS A N 1
ATOM 728 C CA . LYS A 1 94 ? 14.092 44.419 -48.769 1.00 22.44 94 LYS A CA 1
ATOM 729 C C . LYS A 1 94 ? 13.348 43.122 -49.137 1.00 22.79 94 LYS A C 1
ATOM 730 O O . LYS A 1 94 ? 12.394 42.757 -48.409 1.00 26.20 94 LYS A O 1
ATOM 736 N N . GLN A 1 95 ? 13.732 42.415 -50.191 1.00 24.03 95 GLN A N 1
ATOM 737 C CA . GLN A 1 95 ? 13.115 41.108 -50.566 1.00 27.38 95 GLN A CA 1
ATOM 738 C C . GLN A 1 95 ? 13.297 40.078 -49.448 1.00 27.85 95 GLN A C 1
ATOM 739 O O . GLN A 1 95 ? 12.358 39.357 -49.155 1.00 26.70 95 GLN A O 1
ATOM 745 N N . ILE A 1 96 ? 14.495 39.993 -48.870 1.00 23.91 96 ILE A N 1
ATOM 746 C CA . ILE A 1 96 ? 14.797 39.056 -47.747 1.00 23.93 96 ILE A CA 1
ATOM 747 C C . ILE A 1 96 ? 13.869 39.413 -46.574 1.00 22.70 96 ILE A C 1
ATOM 748 O O . ILE A 1 96 ? 13.249 38.512 -45.947 1.00 25.15 96 ILE A O 1
ATOM 753 N N . LEU A 1 97 ? 13.742 40.697 -46.255 1.00 23.17 97 LEU A N 1
ATOM 754 C CA . LEU A 1 97 ? 12.933 41.121 -45.095 1.00 20.94 97 LEU A CA 1
ATOM 755 C C . LEU A 1 97 ? 11.459 40.817 -45.364 1.00 22.85 97 LEU A C 1
ATOM 756 O O . LEU A 1 97 ? 10.772 40.454 -44.434 1.00 22.51 97 LEU A O 1
ATOM 761 N N . GLU A 1 98 ? 10.990 41.056 -46.579 1.00 24.91 98 GLU A N 1
ATOM 762 C CA . GLU A 1 98 ? 9.568 40.760 -46.932 1.00 26.00 98 GLU A CA 1
ATOM 763 C C . GLU A 1 98 ? 9.344 39.243 -46.816 1.00 27.88 98 GLU A C 1
ATOM 764 O O . GLU A 1 98 ? 8.311 38.884 -46.241 1.00 25.57 98 GLU A O 1
ATOM 770 N N . GLN A 1 99 ? 10.291 38.404 -47.243 1.00 28.72 99 GLN A N 1
ATOM 771 C CA . GLN A 1 99 ? 10.190 36.918 -47.141 1.00 29.77 99 GLN A CA 1
ATOM 772 C C . GLN A 1 99 ? 10.089 36.553 -45.661 1.00 28.23 99 GLN A C 1
ATOM 773 O O . GLN A 1 99 ? 9.226 35.742 -45.294 1.00 29.99 99 GLN A O 1
ATOM 779 N N . ILE A 1 100 ? 10.926 37.152 -44.813 1.00 25.63 100 ILE A N 1
ATOM 780 C CA . ILE A 1 100 ? 10.866 36.871 -43.355 1.00 25.61 100 ILE A CA 1
ATOM 781 C C . ILE A 1 100 ? 9.477 37.278 -42.854 1.00 24.54 100 ILE A C 1
ATOM 782 O O . ILE A 1 100 ? 8.861 36.502 -42.075 1.00 27.07 100 ILE A O 1
ATOM 787 N N . SER A 1 101 ? 8.998 38.452 -43.243 1.00 26.24 101 SER A N 1
ATOM 788 C CA . SER A 1 101 ? 7.683 38.962 -42.785 1.00 28.77 101 SER A CA 1
ATOM 789 C C . SER A 1 101 ? 6.568 38.001 -43.212 1.00 29.68 101 SER A C 1
ATOM 790 O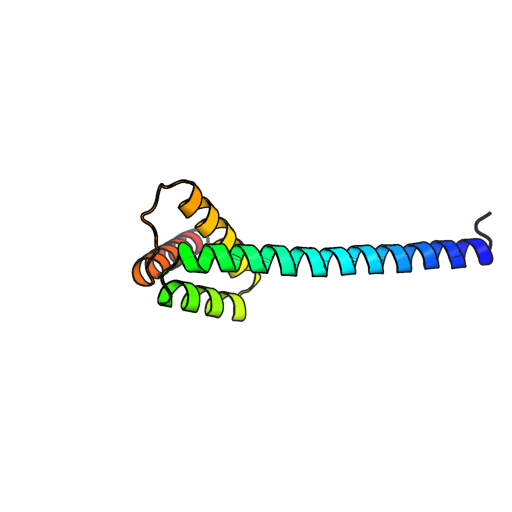 O . SER A 1 101 ? 5.722 37.682 -42.383 1.00 32.31 101 SER A O 1
ATOM 793 N N . GLN A 1 102 ? 6.604 37.503 -44.448 1.00 34.98 102 GLN A N 1
ATOM 794 C CA . GLN A 1 102 ? 5.519 36.644 -44.998 1.00 35.70 102 GLN A CA 1
ATOM 795 C C . GLN A 1 102 ? 5.608 35.264 -44.329 1.00 33.07 102 GLN A C 1
ATOM 796 O O . GLN A 1 102 ? 4.537 34.673 -44.053 1.00 33.52 102 GLN A O 1
ATOM 802 N N . GLN A 1 103 ? 6.805 34.771 -44.008 1.00 36.67 103 GLN A N 1
ATOM 803 C CA . GLN A 1 103 ? 7.000 33.428 -43.390 1.00 39.70 103 GLN A CA 1
ATOM 804 C C . GLN A 1 103 ? 6.444 33.425 -41.963 1.00 42.75 103 GLN A C 1
ATOM 805 O O . GLN A 1 103 ? 6.042 32.351 -41.492 1.00 44.47 103 GLN A O 1
ATOM 811 N N . ASN A 1 104 ? 6.399 34.579 -41.299 1.00 36.50 104 ASN A N 1
ATOM 812 C CA . ASN A 1 104 ? 5.961 34.679 -39.882 1.00 39.39 104 ASN A CA 1
ATOM 813 C C . ASN A 1 104 ? 4.471 35.040 -39.817 1.00 39.13 104 ASN A C 1
ATOM 814 O O . ASN A 1 104 ? 3.881 34.747 -38.769 1.00 37.32 104 ASN A O 1
ATOM 819 N N . ARG A 1 105 ? 3.874 35.576 -40.894 1.00 39.61 105 ARG A N 1
ATOM 820 C CA . ARG A 1 105 ? 2.399 35.763 -41.015 1.00 47.70 105 ARG A CA 1
ATOM 821 C C . ARG A 1 105 ? 1.723 34.395 -41.093 1.00 50.64 105 ARG A C 1
ATOM 822 O O . ARG A 1 105 ? 0.751 34.174 -40.344 1.00 48.31 105 ARG A O 1
ATOM 830 N N . ARG A 1 106 ? 2.252 33.501 -41.929 1.00 55.30 106 ARG A N 1
ATOM 831 C CA . ARG A 1 106 ? 1.700 32.135 -42.128 1.00 54.71 106 ARG A CA 1
ATOM 832 C C . ARG A 1 106 ? 1.939 31.271 -40.880 1.00 54.63 106 ARG A C 1
ATOM 833 O O . ARG A 1 106 ? 1.290 30.208 -40.786 1.00 61.55 106 ARG A O 1
ATOM 841 N N . ASP A 1 107 ? 2.824 31.682 -39.964 1.00 48.98 107 ASP A N 1
ATOM 842 C CA . ASP A 1 107 ? 3.080 30.953 -38.690 1.00 46.63 107 ASP A CA 1
ATOM 843 C C . ASP A 1 107 ? 2.438 31.695 -37.510 1.00 40.00 107 ASP A C 1
ATOM 844 O O . ASP A 1 107 ? 2.559 31.198 -36.385 1.00 35.28 107 ASP A O 1
ATOM 849 N N . PHE A 1 108 ? 1.788 32.836 -37.742 1.00 39.29 108 PHE A N 1
ATOM 850 C CA . PHE A 1 108 ? 1.098 33.601 -36.673 1.00 43.08 108 PHE A CA 1
ATOM 851 C C . PHE A 1 108 ? -0.118 32.795 -36.187 1.00 47.51 108 PHE A C 1
ATOM 852 O O . PHE A 1 108 ? -0.975 32.430 -37.011 1.00 52.87 108 PHE A O 1
#

B-factor: mean 30.97, std 10.61, range [16.44, 69.8]

Secondary structure (DSSP, 8-state):
---HHHHHHHHHHHHHHHHHHHHHHHHHHHHHHHHHHHHHHHHB-HHHHHHHHHHHHH-HHHHHHHHHHHHHHHHHT-S-SSBPHHHHHHHHHHHHHHHHTT-